Protein AF-A0A8W8NZV1-F1 (afdb_monomer_lite)

Secondary structure (DSSP, 8-state):
-HHHHHHHHHHHHHHHHHHTT-PPPHHHHHHHHHHHHHHHHHHHHHHSHHHHHHHHHHHHHHHHHHHHHHHHHGGGG-TTTT-S---------PPP-PPP-SSPPPEEEEEEES-SSTTPPEEEEEEEESS--

Radius of gyration: 25.17 Å; chains: 1; bounding box: 54×28×66 Å

Structure (mmCIF, N/CA/C/O backbone):
data_AF-A0A8W8NZV1-F1
#
_entry.id   AF-A0A8W8NZV1-F1
#
loop_
_atom_site.group_PDB
_atom_site.id
_atom_site.type_symbol
_atom_site.label_atom_id
_atom_site.label_alt_id
_atom_site.label_comp_id
_atom_site.label_asym_id
_atom_site.label_entity_id
_atom_site.label_seq_id
_atom_site.pdbx_PDB_ins_code
_atom_site.Cartn_x
_atom_site.Cartn_y
_atom_site.Cartn_z
_atom_site.occupancy
_atom_site.B_iso_or_equiv
_atom_site.auth_seq_id
_atom_site.auth_comp_id
_atom_site.auth_asym_id
_atom_site.auth_atom_id
_atom_site.pdbx_PDB_model_num
ATOM 1 N N . MET A 1 1 ? -7.588 -18.943 -3.252 1.00 44.91 1 MET A N 1
ATOM 2 C CA . MET A 1 1 ? -7.817 -18.100 -4.446 1.00 44.91 1 MET A CA 1
ATOM 3 C C . MET A 1 1 ? -6.875 -16.896 -4.551 1.00 44.91 1 MET A C 1
ATOM 5 O O . MET A 1 1 ? -6.106 -16.867 -5.500 1.00 44.91 1 MET A O 1
ATOM 9 N N . GLU A 1 2 ? -6.826 -15.945 -3.605 1.00 38.69 2 GLU A N 1
ATOM 10 C CA . GLU A 1 2 ? -5.915 -14.772 -3.718 1.00 38.69 2 GLU A CA 1
ATOM 11 C C . GLU A 1 2 ? -4.413 -15.120 -3.763 1.00 38.69 2 GLU A C 1
ATOM 13 O O . GLU A 1 2 ? -3.623 -14.449 -4.430 1.00 38.69 2 G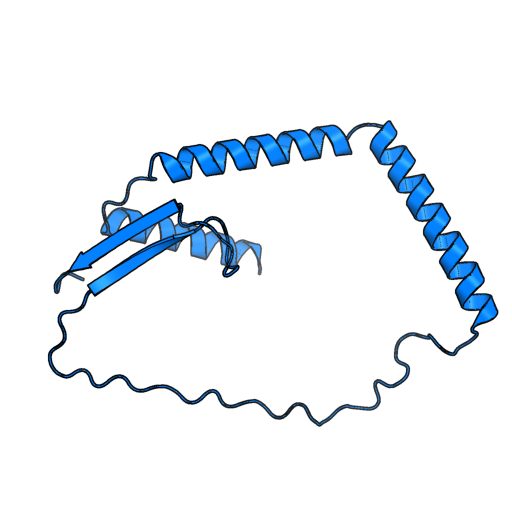LU A O 1
ATOM 18 N N . ILE A 1 3 ? -4.004 -16.171 -3.046 1.00 40.50 3 ILE A N 1
ATOM 19 C CA . ILE A 1 3 ? -2.599 -16.602 -2.985 1.00 40.50 3 ILE A CA 1
ATOM 20 C C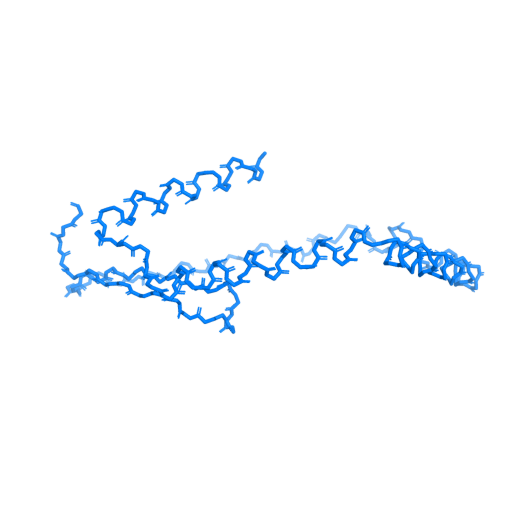 . ILE A 1 3 ? -2.140 -17.134 -4.351 1.00 40.50 3 ILE A C 1
ATOM 22 O O . ILE A 1 3 ? -1.050 -16.799 -4.808 1.00 40.50 3 ILE A O 1
ATOM 26 N N . GLU A 1 4 ? -2.988 -17.902 -5.034 1.00 34.25 4 GLU A N 1
ATOM 27 C CA . GLU A 1 4 ? -2.683 -18.466 -6.354 1.00 34.25 4 GLU A CA 1
ATOM 28 C C . GLU A 1 4 ? -2.634 -17.390 -7.437 1.00 34.25 4 GLU A C 1
ATOM 30 O O . GLU A 1 4 ? -1.725 -17.401 -8.271 1.00 34.25 4 GLU A O 1
ATOM 35 N N . GLN A 1 5 ? -3.532 -16.401 -7.369 1.00 41.03 5 GLN A N 1
ATOM 36 C CA . GLN A 1 5 ? -3.486 -15.249 -8.264 1.00 41.03 5 GLN A CA 1
ATOM 37 C C . GLN A 1 5 ? -2.160 -14.496 -8.117 1.00 41.03 5 GLN A C 1
ATOM 39 O O . GLN A 1 5 ? -1.471 -14.328 -9.122 1.00 41.03 5 GLN A O 1
ATOM 44 N N . LYS A 1 6 ? -1.725 -14.163 -6.891 1.00 45.19 6 LYS A N 1
ATOM 45 C CA . LYS A 1 6 ? -0.423 -13.507 -6.639 1.00 45.19 6 LYS A CA 1
ATOM 46 C C . LYS A 1 6 ? 0.773 -14.305 -7.159 1.00 45.19 6 LYS A C 1
ATOM 48 O O . LYS A 1 6 ? 1.687 -13.725 -7.746 1.00 45.19 6 LYS A O 1
ATOM 53 N N . VAL A 1 7 ? 0.773 -15.624 -6.962 1.00 46.78 7 VAL A N 1
ATOM 54 C CA . VAL A 1 7 ? 1.858 -16.504 -7.428 1.00 46.78 7 VAL A CA 1
ATOM 55 C C . VAL A 1 7 ? 1.913 -16.556 -8.959 1.00 46.78 7 VAL A C 1
ATOM 57 O O . VAL A 1 7 ? 3.008 -16.543 -9.528 1.00 46.78 7 VAL A O 1
ATOM 60 N N . SER A 1 8 ? 0.761 -16.552 -9.637 1.00 46.06 8 SER A N 1
ATOM 61 C CA . SER A 1 8 ? 0.699 -16.492 -11.104 1.00 46.06 8 SER A CA 1
ATOM 62 C C . SER A 1 8 ? 1.236 -15.160 -11.649 1.00 46.06 8 SER A C 1
ATOM 64 O O . SER A 1 8 ? 2.021 -15.152 -12.600 1.00 46.06 8 SER A O 1
ATOM 66 N N . THR A 1 9 ? 0.917 -14.037 -10.990 1.00 58.72 9 THR A N 1
ATOM 67 C CA . THR A 1 9 ? 1.348 -12.699 -11.425 1.00 58.72 9 THR A CA 1
ATOM 68 C C . THR A 1 9 ? 2.855 -12.508 -11.260 1.00 58.72 9 THR A C 1
ATOM 70 O O . THR A 1 9 ? 3.503 -11.894 -12.109 1.00 58.72 9 THR A O 1
ATOM 73 N N . GLU A 1 10 ? 3.447 -13.049 -10.190 1.00 60.97 10 GLU A N 1
ATOM 74 C CA . GLU A 1 10 ? 4.898 -12.984 -9.990 1.00 60.97 10 GLU A CA 1
ATOM 75 C C . GLU A 1 10 ? 5.681 -13.856 -10.977 1.00 60.97 10 GLU A C 1
ATOM 77 O O . GLU A 1 10 ? 6.750 -13.437 -11.434 1.00 60.97 10 GLU A O 1
ATOM 82 N N . ARG A 1 11 ? 5.164 -15.038 -11.350 1.00 60.34 11 ARG A N 1
ATOM 83 C CA . ARG A 1 11 ? 5.779 -15.866 -12.403 1.00 60.34 11 ARG A CA 1
ATOM 84 C C . ARG A 1 11 ? 5.741 -15.163 -13.757 1.00 60.34 11 ARG A C 1
ATOM 86 O O . ARG A 1 11 ? 6.783 -15.078 -14.403 1.00 60.34 11 ARG A O 1
ATOM 93 N N . GLY A 1 12 ? 4.593 -14.596 -14.133 1.00 63.38 12 GLY A N 1
ATOM 94 C CA . GLY A 1 12 ? 4.446 -13.835 -15.379 1.00 63.38 12 GLY A CA 1
ATOM 95 C C . GLY A 1 12 ? 5.411 -12.648 -15.461 1.00 63.38 12 GLY A C 1
ATOM 96 O O . GLY A 1 12 ? 6.076 -12.458 -16.475 1.00 63.38 12 GLY A O 1
ATOM 97 N N . LYS A 1 13 ? 5.589 -11.909 -14.356 1.00 64.94 13 LYS A N 1
ATOM 98 C CA . LYS A 1 13 ? 6.565 -10.808 -14.278 1.00 64.94 13 LYS A CA 1
ATOM 99 C C . LYS A 1 13 ? 8.013 -11.266 -14.439 1.00 64.94 13 LYS A C 1
ATOM 101 O O . LYS A 1 13 ? 8.792 -10.565 -15.076 1.00 64.94 13 LYS A O 1
ATOM 106 N N . LYS A 1 14 ? 8.411 -12.399 -13.850 1.00 67.38 14 LYS A N 1
ATOM 107 C CA . LYS A 1 14 ? 9.789 -12.913 -13.983 1.00 67.38 14 LYS A CA 1
ATOM 108 C C . LYS A 1 14 ? 10.099 -13.335 -15.416 1.00 67.38 14 LYS A C 1
ATOM 110 O O . LYS A 1 14 ? 11.170 -13.006 -15.915 1.00 67.38 14 LYS A O 1
ATOM 115 N N . GLU A 1 15 ? 9.158 -14.015 -16.062 1.00 66.94 15 GLU A N 1
ATOM 116 C CA . GLU A 1 15 ? 9.302 -14.474 -17.443 1.00 66.94 15 GLU A CA 1
ATOM 117 C C . GLU A 1 15 ? 9.342 -13.297 -18.428 1.00 66.94 15 GLU A C 1
ATOM 119 O O . GLU A 1 15 ? 10.243 -13.224 -19.260 1.00 66.94 15 GLU A O 1
ATOM 124 N N . LEU A 1 16 ? 8.448 -12.313 -18.270 1.00 64.00 16 LEU A N 1
ATOM 125 C CA . LEU A 1 16 ? 8.461 -11.086 -19.070 1.00 64.00 16 LEU A CA 1
ATOM 126 C C . LEU A 1 16 ? 9.764 -10.301 -18.874 1.00 64.00 16 LEU A C 1
ATOM 128 O O . LEU A 1 16 ? 10.397 -9.902 -19.845 1.00 64.00 16 LEU A O 1
ATOM 132 N N . ASN A 1 17 ? 10.214 -10.137 -17.626 1.00 68.56 17 ASN A N 1
ATOM 133 C CA . ASN A 1 17 ? 11.475 -9.454 -17.349 1.00 68.56 17 ASN A CA 1
ATOM 134 C C . ASN A 1 17 ? 12.659 -10.164 -18.013 1.00 68.56 17 ASN A C 1
ATOM 136 O O . ASN A 1 17 ? 13.546 -9.505 -18.541 1.00 68.56 17 ASN A O 1
ATOM 140 N N . LYS A 1 18 ? 12.666 -11.501 -18.037 1.00 69.44 18 LYS A N 1
ATOM 141 C CA . LYS A 1 18 ? 13.703 -12.275 -18.723 1.00 69.44 18 LYS A CA 1
ATOM 142 C C . LYS A 1 18 ? 13.666 -12.055 -20.239 1.00 69.44 18 LYS A C 1
ATOM 144 O O . LYS A 1 18 ? 14.715 -11.806 -20.826 1.00 69.44 18 LYS A O 1
ATOM 149 N N . ARG A 1 19 ? 12.478 -12.092 -20.854 1.00 65.75 19 ARG A N 1
ATOM 150 C CA . ARG A 1 19 ? 12.286 -11.841 -22.296 1.00 65.75 19 ARG A CA 1
ATOM 151 C C . ARG A 1 19 ? 12.695 -10.427 -22.698 1.00 65.75 19 ARG A C 1
ATOM 153 O O . ARG A 1 19 ? 13.378 -10.249 -23.697 1.00 65.75 19 ARG A O 1
ATOM 160 N N . CYS A 1 20 ? 12.363 -9.440 -21.874 1.00 62.91 20 CYS A N 1
ATOM 161 C CA . CYS A 1 20 ? 12.731 -8.044 -22.094 1.00 62.91 20 CYS A CA 1
ATOM 162 C C . CYS A 1 20 ? 14.169 -7.707 -21.646 1.00 62.91 20 CYS A C 1
ATOM 164 O O . CYS A 1 20 ? 14.539 -6.538 -21.678 1.00 62.91 20 CYS A O 1
ATOM 166 N N . GLN A 1 21 ? 14.969 -8.686 -21.189 1.00 65.12 21 GLN A N 1
ATOM 167 C CA . GLN A 1 21 ? 16.313 -8.480 -20.612 1.00 65.12 21 GLN A CA 1
ATOM 168 C C . GLN A 1 21 ? 16.342 -7.441 -19.472 1.00 65.12 21 GLN A C 1
ATOM 170 O O . GLN A 1 21 ? 17.325 -6.744 -19.219 1.00 65.12 21 GLN A O 1
ATOM 175 N N . MET A 1 22 ? 15.229 -7.348 -18.755 1.00 65.06 22 MET A N 1
ATOM 176 C CA . MET A 1 22 ? 14.987 -6.392 -17.693 1.00 65.06 22 MET A CA 1
ATOM 177 C C . MET A 1 22 ? 15.521 -6.933 -16.377 1.00 65.06 22 MET A C 1
ATOM 179 O O . MET A 1 22 ? 14.870 -7.705 -15.669 1.00 65.06 22 MET A O 1
ATOM 183 N N . PHE A 1 23 ? 16.714 -6.481 -16.008 1.00 65.38 23 PHE A N 1
ATOM 184 C CA . PHE A 1 23 ? 17.195 -6.623 -14.642 1.00 65.38 23 PHE A CA 1
ATOM 185 C C . PHE A 1 23 ? 16.423 -5.673 -13.716 1.00 65.38 23 PHE A C 1
ATOM 187 O O . PHE A 1 23 ? 16.016 -4.586 -14.147 1.00 65.38 23 PHE A O 1
ATOM 194 N N . PRO A 1 24 ? 16.207 -6.047 -12.439 1.00 67.69 24 PRO A N 1
ATOM 195 C CA . PRO A 1 24 ? 15.597 -5.139 -11.481 1.00 67.69 24 PRO A CA 1
ATOM 196 C C . PRO A 1 24 ? 16.431 -3.858 -11.402 1.00 67.69 24 PRO A C 1
ATOM 198 O O . PRO A 1 24 ? 17.598 -3.882 -11.008 1.00 67.69 24 PRO A O 1
ATOM 201 N N . GLY A 1 25 ? 15.829 -2.734 -11.794 1.00 72.25 25 GLY A N 1
ATOM 202 C CA . GLY A 1 25 ? 16.507 -1.448 -11.812 1.00 72.25 25 GLY A CA 1
ATOM 203 C C . GLY A 1 25 ? 17.005 -1.053 -10.422 1.00 72.25 25 GLY A C 1
ATOM 204 O O . GLY A 1 25 ? 16.394 -1.375 -9.398 1.00 72.25 25 GLY A O 1
ATOM 205 N N . ARG A 1 26 ? 18.107 -0.293 -10.367 1.00 78.56 26 ARG A N 1
ATOM 206 C CA . ARG A 1 26 ? 18.701 0.191 -9.102 1.00 78.56 26 ARG A CA 1
ATOM 207 C C . ARG A 1 26 ? 17.667 0.888 -8.204 1.00 78.56 26 ARG A C 1
ATOM 209 O O . ARG A 1 26 ? 17.708 0.741 -6.983 1.00 78.56 26 ARG A O 1
ATOM 216 N N . PHE A 1 27 ? 16.730 1.625 -8.801 1.00 82.38 27 PHE A N 1
ATOM 217 C CA . PHE A 1 27 ? 15.663 2.332 -8.089 1.00 82.38 27 PHE A CA 1
ATOM 218 C C . PHE A 1 27 ? 14.614 1.391 -7.499 1.00 82.38 27 PHE A C 1
ATOM 220 O O . PHE A 1 27 ? 14.249 1.556 -6.335 1.00 82.38 27 PHE A O 1
ATOM 227 N N . LYS A 1 28 ? 14.214 0.351 -8.238 1.00 83.81 28 LYS A N 1
ATOM 228 C CA . LYS A 1 28 ? 13.323 -0.703 -7.743 1.00 83.81 28 LYS A CA 1
ATOM 229 C C . LYS A 1 28 ? 13.911 -1.394 -6.518 1.00 83.81 28 LYS A C 1
ATOM 231 O O . LYS A 1 28 ? 13.242 -1.483 -5.495 1.00 83.81 28 LYS A O 1
ATOM 236 N N . VAL A 1 29 ? 15.177 -1.813 -6.583 1.00 85.56 29 VAL A N 1
ATOM 237 C CA . VAL A 1 29 ? 15.854 -2.480 -5.454 1.00 85.56 29 VAL A CA 1
ATOM 238 C C . VAL A 1 29 ? 15.910 -1.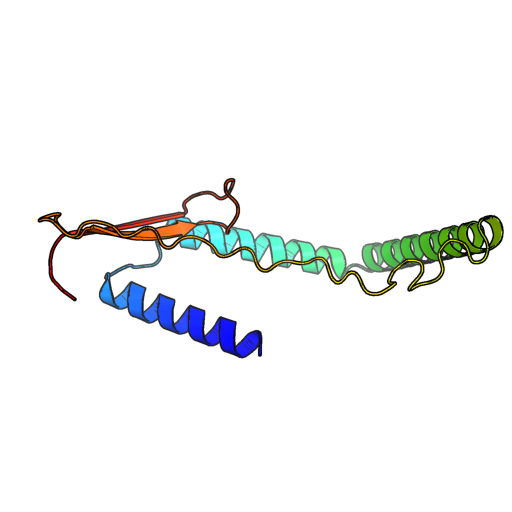572 -4.223 1.00 85.56 29 VAL A C 1
ATOM 240 O O . VAL A 1 29 ? 15.607 -2.000 -3.106 1.00 85.56 29 VAL A O 1
ATOM 243 N N . LYS A 1 30 ? 16.249 -0.290 -4.409 1.00 88.19 30 LYS A N 1
ATOM 244 C CA . LYS A 1 30 ? 16.244 0.692 -3.315 1.00 88.19 30 LYS A CA 1
ATOM 245 C C . LYS A 1 30 ? 14.845 0.865 -2.719 1.00 88.19 30 LYS A C 1
ATOM 247 O O . LYS A 1 30 ? 14.713 0.896 -1.495 1.00 88.19 30 LYS A O 1
ATOM 252 N N . TYR A 1 31 ? 13.817 0.971 -3.558 1.00 88.88 31 TYR A N 1
ATOM 253 C CA . TYR A 1 31 ? 12.435 1.141 -3.121 1.00 88.88 31 TYR A CA 1
ATOM 254 C C . TYR A 1 31 ? 11.934 -0.069 -2.324 1.00 88.88 31 TYR A C 1
ATOM 256 O O . TYR A 1 31 ? 11.475 0.097 -1.193 1.00 88.88 31 TYR A O 1
ATOM 264 N N . THR A 1 32 ? 12.091 -1.289 -2.849 1.00 88.62 32 THR A N 1
ATOM 265 C CA . THR A 1 32 ? 11.634 -2.512 -2.169 1.00 88.62 32 THR A CA 1
ATOM 266 C C . THR A 1 32 ? 12.336 -2.707 -0.828 1.00 88.62 32 THR A C 1
ATOM 268 O O . THR A 1 32 ? 11.688 -3.044 0.162 1.00 88.62 32 THR A O 1
ATOM 271 N N . THR A 1 33 ? 13.635 -2.403 -0.754 1.00 92.44 33 THR A N 1
ATOM 272 C CA . THR A 1 33 ? 14.407 -2.462 0.497 1.00 92.44 33 THR A CA 1
ATOM 273 C C . THR A 1 33 ? 13.891 -1.452 1.526 1.00 92.44 33 THR A C 1
ATOM 275 O O . THR A 1 33 ? 13.674 -1.798 2.690 1.00 92.44 33 THR A O 1
ATOM 278 N N . LYS A 1 34 ? 13.639 -0.200 1.113 1.00 93.06 34 LYS A N 1
ATOM 279 C CA . LYS A 1 34 ? 13.049 0.828 1.988 1.00 93.06 34 LYS A CA 1
ATOM 280 C C . LYS A 1 34 ? 11.668 0.410 2.491 1.00 93.06 34 LYS A C 1
ATOM 282 O O . LYS A 1 34 ? 11.391 0.547 3.684 1.00 93.06 34 LYS A O 1
ATOM 287 N N . LEU A 1 35 ? 10.828 -0.131 1.610 1.00 92.44 35 LEU A N 1
ATOM 288 C CA . LEU A 1 35 ? 9.490 -0.599 1.958 1.00 92.44 35 LEU A CA 1
ATOM 289 C C . LEU A 1 35 ? 9.547 -1.756 2.962 1.00 92.44 35 LEU A C 1
ATOM 291 O O . LEU A 1 35 ? 8.882 -1.697 3.996 1.00 92.44 35 LEU A O 1
ATOM 295 N N . ALA A 1 36 ? 10.395 -2.758 2.719 1.00 93.75 36 ALA A N 1
ATOM 296 C CA . ALA A 1 36 ? 10.596 -3.885 3.628 1.00 93.75 36 ALA A CA 1
ATOM 297 C C . ALA A 1 36 ? 11.048 -3.419 5.022 1.00 93.75 36 ALA A C 1
ATOM 299 O O . ALA A 1 36 ? 10.488 -3.843 6.035 1.00 93.75 36 ALA A O 1
ATOM 300 N N . ASN A 1 37 ? 11.999 -2.483 5.082 1.00 96.25 37 ASN A N 1
ATOM 301 C CA . ASN A 1 37 ? 12.471 -1.901 6.339 1.00 96.25 37 ASN A CA 1
ATOM 302 C C . ASN A 1 37 ? 11.377 -1.108 7.066 1.00 96.25 37 ASN A C 1
ATOM 304 O O . ASN A 1 37 ? 11.230 -1.239 8.282 1.00 96.25 37 ASN A O 1
ATOM 308 N N . SER A 1 38 ? 10.584 -0.317 6.340 1.00 95.00 38 SER A N 1
ATOM 309 C CA . SER A 1 38 ? 9.444 0.421 6.899 1.00 95.00 38 SER A CA 1
ATOM 310 C C . SER A 1 38 ? 8.399 -0.526 7.493 1.00 95.00 38 SER A C 1
ATOM 312 O O . SER A 1 38 ? 7.988 -0.362 8.643 1.00 95.00 38 SER A O 1
ATOM 314 N N . LEU A 1 39 ? 8.030 -1.582 6.762 1.00 94.38 39 LEU A N 1
ATOM 315 C CA . LEU A 1 39 ? 7.092 -2.601 7.235 1.00 94.38 39 LEU A CA 1
ATOM 316 C C . LEU A 1 39 ? 7.635 -3.354 8.453 1.00 94.38 39 LEU A C 1
ATOM 318 O O . LEU A 1 39 ? 6.895 -3.568 9.413 1.00 94.38 39 LEU A O 1
ATOM 322 N N . LYS A 1 40 ? 8.927 -3.703 8.461 1.00 96.06 40 LYS A N 1
ATOM 323 C CA . LYS A 1 40 ? 9.586 -4.319 9.621 1.00 96.06 40 LYS A CA 1
ATOM 324 C C . LYS A 1 40 ? 9.502 -3.413 10.850 1.00 96.06 40 LYS A C 1
ATOM 326 O O . LYS A 1 40 ? 9.091 -3.877 11.909 1.00 96.06 40 LYS A O 1
ATOM 331 N N . ARG A 1 41 ? 9.824 -2.122 10.711 1.00 94.75 41 ARG A N 1
ATOM 332 C CA . ARG A 1 41 ? 9.713 -1.138 11.804 1.00 94.75 41 ARG A CA 1
ATOM 333 C C . ARG A 1 41 ? 8.280 -1.031 12.324 1.00 94.75 41 ARG A C 1
ATOM 335 O O . ARG A 1 41 ? 8.076 -1.114 13.530 1.00 94.75 41 ARG A O 1
ATOM 342 N N . LYS A 1 42 ? 7.287 -0.927 11.434 1.00 93.88 42 LYS A N 1
ATOM 343 C CA . LYS A 1 42 ? 5.864 -0.894 11.817 1.00 93.88 42 LYS A CA 1
ATOM 344 C C . LYS A 1 42 ? 5.451 -2.140 12.602 1.00 93.88 42 LYS A C 1
ATOM 346 O O . LYS A 1 42 ? 4.814 -2.007 13.641 1.00 93.88 42 LYS A O 1
ATOM 351 N N . ARG A 1 43 ? 5.851 -3.334 12.151 1.00 94.38 43 ARG A N 1
ATOM 352 C CA . ARG A 1 43 ? 5.573 -4.599 12.856 1.00 94.38 43 ARG A CA 1
ATOM 353 C C . ARG A 1 43 ? 6.185 -4.621 14.254 1.00 94.38 43 ARG A C 1
ATOM 355 O O . ARG A 1 43 ? 5.501 -4.995 15.199 1.00 94.38 43 ARG A O 1
ATOM 362 N N . LEU A 1 44 ? 7.439 -4.188 14.394 1.00 94.81 44 LEU A N 1
ATOM 363 C CA . LEU A 1 44 ? 8.109 -4.122 15.696 1.00 94.81 44 LEU A CA 1
ATOM 364 C C . LEU A 1 44 ? 7.400 -3.160 16.653 1.00 94.81 44 LEU A C 1
ATOM 366 O O . LEU A 1 44 ? 7.166 -3.522 17.801 1.00 94.81 44 LEU A O 1
ATOM 370 N N . LEU A 1 45 ? 7.001 -1.977 16.177 1.00 92.12 45 LEU A N 1
ATOM 371 C CA . LEU A 1 45 ? 6.233 -1.017 16.976 1.00 92.12 45 LEU A CA 1
ATOM 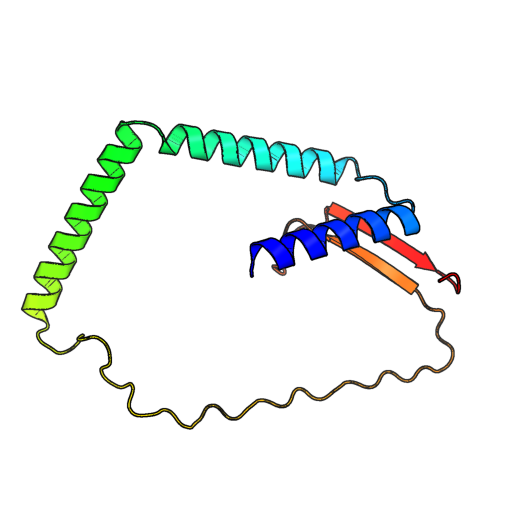372 C C . LEU A 1 45 ? 4.881 -1.595 17.414 1.00 92.12 45 LEU A C 1
ATOM 374 O O . LEU A 1 45 ? 4.504 -1.477 18.574 1.00 92.12 45 LEU A O 1
ATOM 378 N N . GLN A 1 46 ? 4.169 -2.271 16.513 1.00 90.88 46 GLN A N 1
ATOM 379 C CA . GLN A 1 46 ? 2.879 -2.896 16.823 1.00 90.88 46 GLN A CA 1
ATOM 380 C C . GLN A 1 46 ? 2.996 -4.091 17.779 1.00 90.88 46 GLN A C 1
ATOM 382 O O . GLN A 1 46 ? 2.049 -4.376 18.511 1.00 90.88 46 GLN A O 1
ATOM 387 N N . ALA A 1 47 ? 4.139 -4.779 17.790 1.00 92.00 47 ALA A N 1
ATOM 388 C CA . ALA A 1 47 ? 4.412 -5.876 18.713 1.00 92.00 47 ALA A CA 1
ATOM 389 C C . ALA A 1 47 ? 4.689 -5.400 20.152 1.00 92.00 47 ALA A C 1
ATOM 391 O O . ALA A 1 47 ? 4.659 -6.211 21.078 1.00 92.00 47 ALA A O 1
ATOM 392 N N . GLN A 1 48 ? 4.939 -4.103 20.371 1.00 94.88 48 GLN A N 1
ATOM 393 C CA . GLN A 1 48 ? 5.185 -3.568 21.709 1.00 94.88 48 GLN A CA 1
ATOM 394 C C . GLN A 1 48 ? 3.943 -3.674 22.605 1.00 94.88 48 GLN A C 1
ATOM 396 O O . GLN A 1 48 ? 2.803 -3.451 22.185 1.00 94.88 48 GLN A O 1
ATOM 401 N N . ARG A 1 49 ? 4.169 -3.954 23.895 1.00 95.00 49 ARG A N 1
ATOM 402 C CA . ARG A 1 49 ? 3.095 -4.068 24.897 1.00 95.00 49 ARG A CA 1
ATOM 403 C C . ARG A 1 49 ? 2.286 -2.775 25.032 1.00 95.00 49 ARG A C 1
ATOM 405 O O . ARG A 1 49 ? 1.070 -2.848 25.183 1.00 95.00 49 ARG A O 1
ATOM 412 N N . SER A 1 50 ? 2.938 -1.616 24.940 1.00 95.12 50 SER A N 1
ATOM 413 C CA . SER A 1 50 ? 2.295 -0.294 24.954 1.00 95.12 50 SER A CA 1
ATOM 414 C C . SER A 1 50 ? 1.315 -0.122 23.790 1.00 95.12 50 SER A C 1
ATOM 416 O O . SER A 1 50 ? 0.169 0.264 24.010 1.00 95.12 50 SER A O 1
ATOM 418 N N . ALA A 1 51 ? 1.716 -0.499 22.572 1.00 93.75 51 ALA A N 1
ATOM 419 C CA . ALA A 1 51 ? 0.855 -0.468 21.392 1.00 93.75 51 ALA A CA 1
ATOM 420 C C . ALA A 1 51 ? -0.344 -1.419 21.537 1.00 93.75 51 ALA A C 1
ATOM 422 O O . ALA A 1 51 ? -1.480 -1.037 21.247 1.00 93.75 51 ALA A O 1
ATOM 423 N N . LYS A 1 52 ? -0.125 -2.637 22.056 1.00 94.44 52 LYS A N 1
ATOM 424 C CA . LYS A 1 52 ? -1.212 -3.589 22.338 1.00 94.44 52 LYS A CA 1
ATOM 425 C C . LYS A 1 52 ? -2.180 -3.054 23.395 1.00 94.44 52 LYS A C 1
ATOM 427 O O . LYS A 1 52 ? -3.388 -3.174 23.206 1.00 94.44 52 LYS A O 1
ATOM 432 N N . ARG A 1 53 ? -1.669 -2.450 24.472 1.00 95.50 53 ARG A N 1
ATOM 433 C CA . ARG A 1 53 ? -2.478 -1.829 25.530 1.00 95.50 53 ARG A CA 1
ATOM 434 C C . ARG A 1 53 ? -3.331 -0.692 24.971 1.00 95.50 53 ARG A C 1
ATOM 436 O O . ARG A 1 53 ? -4.548 -0.747 25.103 1.00 95.50 53 ARG A O 1
ATOM 443 N N . ARG A 1 54 ? -2.723 0.252 24.248 1.00 95.75 54 ARG A N 1
ATOM 444 C CA . ARG A 1 54 ? -3.446 1.362 23.611 1.00 95.75 54 ARG A CA 1
ATOM 445 C C . ARG A 1 54 ? -4.528 0.869 22.651 1.00 95.75 54 ARG A C 1
ATOM 447 O O . ARG A 1 54 ? -5.618 1.426 22.613 1.00 95.75 54 ARG A O 1
ATOM 454 N N . ARG A 1 55 ? -4.256 -0.201 21.893 1.00 94.62 55 ARG A N 1
ATOM 455 C CA . ARG A 1 55 ? -5.252 -0.827 21.009 1.00 94.62 55 ARG A CA 1
ATOM 456 C C . ARG A 1 55 ? -6.458 -1.364 21.783 1.00 94.62 55 ARG A C 1
ATOM 458 O O . ARG A 1 55 ? -7.576 -1.227 21.300 1.00 94.62 55 ARG A O 1
ATOM 465 N N . LEU A 1 56 ? -6.240 -1.996 22.937 1.00 96.25 56 LEU A N 1
ATOM 466 C CA . LEU A 1 56 ? -7.327 -2.509 23.777 1.00 96.25 56 LEU A CA 1
ATOM 467 C C . LEU A 1 56 ? -8.144 -1.373 24.398 1.00 96.25 56 LEU A C 1
ATOM 469 O O . LEU A 1 56 ? -9.365 -1.439 24.341 1.00 96.25 56 LEU A O 1
ATOM 473 N N . GLU A 1 57 ? -7.487 -0.322 24.892 1.00 96.88 57 GLU A N 1
ATOM 474 C CA . GLU A 1 57 ? -8.150 0.880 25.425 1.00 96.88 57 GLU A CA 1
ATOM 475 C C . GLU A 1 57 ? -9.033 1.557 24.364 1.00 96.88 57 GLU A C 1
ATOM 477 O O . GLU A 1 57 ? -10.206 1.829 24.599 1.00 96.88 57 GLU A O 1
ATOM 482 N N . LEU A 1 58 ? -8.509 1.758 23.150 1.00 96.44 58 LEU A N 1
ATOM 483 C CA . LEU A 1 58 ? -9.292 2.321 22.045 1.00 96.44 58 LEU A CA 1
ATOM 484 C C . LEU A 1 58 ? -10.454 1.409 21.635 1.00 96.44 58 LEU A C 1
ATOM 486 O O . LEU A 1 58 ? -11.505 1.896 21.228 1.00 96.44 58 LEU A O 1
ATOM 490 N N . LYS A 1 59 ? -10.278 0.085 21.725 1.00 96.50 59 LYS A N 1
ATOM 491 C CA . LYS A 1 59 ? -11.361 -0.865 21.454 1.00 96.50 59 LYS A CA 1
ATOM 492 C C . LYS A 1 59 ? -12.455 -0.763 22.516 1.00 96.50 59 LYS A C 1
ATOM 494 O O . LYS A 1 59 ? -13.621 -0.735 22.142 1.00 96.50 59 LYS A O 1
ATOM 499 N N . SER A 1 60 ? -12.105 -0.694 23.802 1.00 95.81 60 SER A N 1
ATOM 500 C CA . SER A 1 60 ? -13.103 -0.529 24.865 1.00 95.81 60 SER A CA 1
ATOM 501 C C . SER A 1 60 ? -13.828 0.808 24.759 1.00 95.81 60 SER A C 1
ATOM 503 O O . SER A 1 60 ? -15.037 0.847 24.940 1.00 95.81 60 SER A O 1
ATOM 505 N N . GLU A 1 61 ? -13.119 1.884 24.408 1.00 95.94 61 GLU A N 1
ATOM 506 C CA . GLU A 1 61 ? -13.726 3.203 24.212 1.00 95.94 61 GLU A CA 1
ATOM 507 C C . GLU A 1 61 ? -14.740 3.197 23.061 1.00 95.94 61 GLU A C 1
ATOM 509 O O . GLU A 1 61 ? -15.844 3.710 23.222 1.00 95.94 61 GLU A O 1
ATOM 514 N N . ARG A 1 62 ? -14.400 2.575 21.922 1.00 94.00 62 ARG A N 1
ATOM 515 C CA . ARG A 1 62 ? -15.335 2.412 20.797 1.00 94.00 62 ARG A CA 1
ATOM 516 C C . ARG A 1 62 ? -16.562 1.611 21.200 1.00 94.00 62 ARG A C 1
ATOM 518 O O . ARG A 1 62 ? -17.663 2.102 21.035 1.00 94.00 62 ARG A O 1
ATOM 525 N N . LEU A 1 63 ? -16.371 0.444 21.815 1.00 91.50 63 LEU A N 1
ATOM 526 C CA . LEU A 1 63 ? -17.490 -0.391 22.258 1.00 91.50 63 LEU A CA 1
ATOM 527 C C . LEU A 1 63 ? -18.396 0.330 23.263 1.00 91.50 63 LEU A C 1
ATOM 529 O O . LEU A 1 63 ? -19.610 0.184 23.201 1.00 91.50 63 LEU A O 1
ATOM 533 N N . SER A 1 64 ? -17.820 1.125 24.169 1.00 90.50 64 SER A N 1
ATOM 534 C CA . SER A 1 64 ? -18.603 1.943 25.096 1.00 90.50 64 SER A CA 1
ATOM 535 C C . SER A 1 64 ? -19.425 2.999 24.362 1.00 90.50 64 SER A C 1
ATOM 537 O O . SER A 1 64 ? -20.594 3.177 24.688 1.00 90.50 64 SER A O 1
ATOM 539 N N . LYS A 1 65 ? -18.824 3.697 23.390 1.00 88.25 65 LYS A N 1
ATOM 540 C CA . LYS A 1 65 ? -19.514 4.712 22.584 1.00 88.25 65 LYS A CA 1
ATOM 541 C C . LYS A 1 65 ? -20.631 4.086 21.757 1.00 88.25 65 LYS A C 1
ATOM 543 O O . LYS A 1 65 ? -21.754 4.576 21.816 1.00 88.25 65 LYS A O 1
ATOM 548 N N . ASP A 1 66 ? -20.346 2.980 21.079 1.00 84.56 66 ASP A N 1
ATOM 549 C CA . ASP A 1 66 ? -21.310 2.250 20.256 1.00 84.56 66 ASP A CA 1
ATOM 550 C C . ASP A 1 66 ? -22.496 1.760 21.103 1.00 84.56 66 ASP A C 1
ATOM 552 O O . ASP A 1 66 ? -23.644 1.919 20.700 1.00 84.56 66 ASP A O 1
ATOM 556 N N . ALA A 1 67 ? -22.246 1.248 22.316 1.00 82.50 67 ALA A N 1
ATOM 557 C CA . ALA A 1 67 ? -23.309 0.848 23.238 1.00 82.50 67 ALA A CA 1
ATOM 558 C C . ALA A 1 67 ? -24.195 2.035 23.648 1.00 82.50 67 ALA A C 1
ATOM 560 O O . ALA A 1 67 ? -25.418 1.924 23.631 1.00 82.50 67 ALA A O 1
ATOM 561 N N . THR A 1 68 ? -23.600 3.187 23.978 1.00 79.12 68 THR A N 1
ATOM 562 C CA . THR A 1 68 ? -24.379 4.388 24.322 1.00 79.12 68 THR A CA 1
ATOM 563 C C . THR A 1 68 ? -25.175 4.933 23.138 1.00 79.12 68 THR A C 1
ATOM 565 O O . THR A 1 68 ? -26.327 5.317 23.314 1.00 79.12 68 THR A O 1
ATOM 568 N N . HIS A 1 69 ? -24.593 4.928 21.935 1.00 76.12 69 HIS A N 1
ATOM 569 C CA . HIS A 1 69 ? -25.260 5.390 20.717 1.00 76.12 69 HIS A CA 1
ATOM 570 C C . HIS A 1 69 ? -26.428 4.475 20.343 1.00 76.12 69 HIS A C 1
ATOM 572 O O . HIS A 1 69 ? -27.528 4.953 20.091 1.00 76.12 69 HIS A O 1
ATOM 578 N N . SER A 1 70 ? -26.227 3.156 20.417 1.00 69.94 70 SER A N 1
ATOM 579 C CA . SER A 1 70 ? -27.274 2.172 20.138 1.00 69.94 70 SER A CA 1
ATOM 580 C C . SER A 1 70 ? -28.471 2.298 21.086 1.00 69.94 70 SER A C 1
ATOM 582 O O . SER A 1 70 ? -29.606 2.140 20.645 1.00 69.94 70 SER A O 1
ATOM 584 N N . VAL A 1 71 ? -28.246 2.610 22.367 1.00 70.88 71 VAL A N 1
ATOM 585 C CA . VAL A 1 71 ? -29.338 2.847 23.329 1.00 70.88 71 VAL A CA 1
ATOM 586 C C . VAL A 1 71 ? -30.079 4.156 23.034 1.00 70.88 71 VAL A C 1
ATOM 588 O O . VAL A 1 71 ? -31.295 4.205 23.191 1.00 70.88 71 VAL A O 1
ATOM 591 N N . LEU A 1 72 ? -29.369 5.207 22.608 1.00 72.06 72 LEU A N 1
ATOM 592 C CA . LEU A 1 72 ? -29.966 6.507 22.277 1.00 72.06 72 LEU A CA 1
ATOM 593 C C . LEU A 1 72 ? -30.794 6.476 20.987 1.00 72.06 72 LEU A C 1
ATOM 595 O O . LEU A 1 72 ? -31.817 7.149 20.907 1.00 72.06 72 LEU A O 1
ATOM 599 N N . GLU A 1 73 ? -30.351 5.726 19.981 1.00 67.69 73 GLU A N 1
ATOM 600 C CA . GLU A 1 73 ? -30.935 5.755 18.634 1.00 67.69 73 GLU A CA 1
ATOM 601 C C . GLU A 1 73 ? -31.954 4.629 18.377 1.00 67.69 73 GLU A C 1
ATOM 603 O O . GLU A 1 73 ? -32.717 4.708 17.412 1.00 67.69 73 GLU A O 1
ATOM 608 N N . GLY A 1 74 ? -32.020 3.604 19.236 1.00 66.56 74 GLY A N 1
ATOM 609 C CA . GLY A 1 74 ? -32.959 2.484 19.092 1.00 66.56 74 GLY A CA 1
ATOM 610 C C . GLY A 1 74 ? -32.717 1.641 17.828 1.00 66.56 74 GLY A C 1
ATOM 611 O O . GLY A 1 74 ? -31.606 1.587 17.304 1.00 66.56 74 GLY A O 1
ATOM 612 N N . GLU A 1 75 ? -33.757 0.971 17.314 1.00 60.97 75 GLU A N 1
ATOM 613 C CA . GLU A 1 75 ? -33.676 0.079 16.136 1.00 60.97 75 GLU A CA 1
ATOM 614 C C . GLU A 1 75 ? -33.270 0.780 14.827 1.00 60.97 75 GLU A C 1
ATOM 616 O O . GLU A 1 75 ? -32.991 0.095 13.850 1.00 60.97 75 GLU A O 1
ATOM 621 N N . THR A 1 76 ? -33.171 2.113 14.805 1.00 59.94 76 THR A N 1
ATOM 622 C CA . THR A 1 76 ? -32.920 2.969 13.628 1.00 59.94 76 THR A CA 1
ATOM 623 C C . THR A 1 76 ? -31.667 2.604 12.815 1.00 59.94 76 THR A C 1
ATOM 625 O O . THR A 1 76 ? -31.608 2.906 11.627 1.00 59.94 76 THR A O 1
ATOM 628 N N . TYR A 1 77 ? -30.682 1.920 13.413 1.00 58.44 77 TYR A N 1
ATOM 629 C CA . TYR A 1 77 ? -29.439 1.493 12.746 1.00 58.44 77 TYR A CA 1
ATOM 630 C C . TYR A 1 77 ? -29.185 -0.018 12.812 1.00 58.44 77 TYR A C 1
ATOM 632 O O . TYR A 1 77 ? -28.034 -0.465 12.760 1.00 58.44 77 TYR A O 1
ATOM 640 N N . SER A 1 78 ? -30.234 -0.834 12.941 1.00 63.59 78 SER A N 1
ATOM 641 C CA . SER A 1 78 ? -30.064 -2.278 12.778 1.00 63.59 78 SER A CA 1
ATOM 642 C C . SER A 1 78 ? -29.506 -2.617 11.382 1.00 63.59 78 SER A C 1
ATOM 644 O O . SER A 1 78 ? -29.684 -1.893 10.399 1.00 63.59 78 SER A O 1
ATOM 646 N N . THR A 1 79 ? -28.733 -3.702 11.304 1.00 64.31 79 THR A N 1
ATOM 647 C CA . THR A 1 79 ? -28.179 -4.166 10.024 1.00 64.31 79 THR A CA 1
ATOM 648 C C . THR A 1 79 ? -29.325 -4.631 9.120 1.00 64.31 79 THR A C 1
ATOM 650 O O . THR A 1 79 ? -30.243 -5.289 9.595 1.00 64.31 79 THR A O 1
ATOM 653 N N . ASN A 1 80 ? -29.257 -4.298 7.825 1.00 60.47 80 ASN A N 1
ATOM 654 C CA . ASN A 1 80 ? -30.278 -4.561 6.791 1.00 60.47 80 ASN A CA 1
ATOM 655 C C . ASN A 1 80 ? -31.499 -3.618 6.741 1.00 60.47 80 ASN A C 1
ATOM 657 O O . ASN A 1 80 ? -32.462 -3.925 6.042 1.00 60.47 80 ASN A O 1
ATOM 661 N N . ILE A 1 81 ? -31.472 -2.444 7.381 1.00 57.31 81 ILE A N 1
ATOM 662 C CA . ILE A 1 81 ? -32.493 -1.412 7.121 1.00 57.31 81 ILE A CA 1
ATOM 663 C C . ILE A 1 81 ? -32.265 -0.806 5.732 1.00 57.31 81 ILE A C 1
ATOM 665 O O . ILE A 1 81 ? -31.189 -0.281 5.451 1.00 57.31 81 ILE A O 1
ATOM 669 N N . GLY A 1 82 ? -33.278 -0.869 4.865 1.00 60.34 82 GLY A N 1
ATOM 670 C CA . GLY A 1 82 ? -33.254 -0.243 3.538 1.00 60.34 82 GLY A CA 1
ATOM 671 C C . GLY A 1 82 ? -32.568 -1.056 2.436 1.00 60.34 82 GLY A C 1
ATOM 672 O O . GLY A 1 82 ? -32.428 -0.550 1.328 1.00 60.34 82 GLY A O 1
ATOM 673 N N . PHE A 1 83 ? -32.182 -2.309 2.705 1.00 59.41 83 PHE A N 1
ATOM 674 C CA . PHE A 1 83 ? -31.819 -3.288 1.669 1.00 59.41 83 PHE A CA 1
ATOM 675 C C . PHE A 1 83 ? -33.065 -4.012 1.133 1.00 59.41 83 PHE A C 1
ATOM 677 O O . PHE A 1 83 ? -33.044 -5.225 0.936 1.00 59.41 83 PHE A O 1
ATOM 684 N N . ASP A 1 84 ? -34.152 -3.269 0.916 1.00 59.97 84 ASP A N 1
ATOM 685 C CA . ASP A 1 84 ? -35.181 -3.739 -0.008 1.00 59.97 84 ASP A CA 1
ATOM 686 C C . ASP A 1 84 ? -34.527 -3.772 -1.392 1.00 59.97 84 ASP A C 1
ATOM 688 O O . ASP A 1 84 ? -33.800 -2.847 -1.762 1.00 59.97 84 ASP A O 1
ATOM 692 N N . GLU A 1 85 ? -34.681 -4.899 -2.075 1.00 61.53 85 GLU A N 1
ATOM 693 C CA . GLU A 1 85 ? -33.970 -5.309 -3.284 1.00 61.53 85 GLU A CA 1
ATOM 694 C C . GLU A 1 85 ? -33.756 -4.145 -4.266 1.00 61.53 85 GLU A C 1
ATOM 696 O O . GLU A 1 85 ? -34.630 -3.787 -5.050 1.00 61.53 85 GLU A O 1
ATOM 701 N N . CYS A 1 86 ? -32.567 -3.536 -4.232 1.00 53.56 86 CYS A N 1
ATOM 702 C CA . CYS A 1 86 ? -32.190 -2.518 -5.202 1.00 53.56 86 CYS A CA 1
ATOM 703 C C . CYS A 1 86 ? -31.882 -3.225 -6.527 1.00 53.56 86 CYS A C 1
ATOM 705 O O . CYS A 1 86 ? -30.747 -3.622 -6.797 1.00 53.56 86 CYS A O 1
ATOM 707 N N . THR A 1 87 ? -32.922 -3.418 -7.334 1.00 57.72 87 THR A N 1
ATOM 708 C CA . THR A 1 87 ? -32.886 -3.994 -8.686 1.00 57.72 87 THR A CA 1
ATOM 709 C C . THR A 1 87 ? -32.278 -3.061 -9.743 1.00 57.72 87 THR A C 1
ATOM 711 O O . THR A 1 87 ? -32.216 -3.432 -10.910 1.00 57.72 87 THR A O 1
ATOM 714 N N . ASP A 1 88 ? -31.769 -1.887 -9.359 1.00 55.91 88 ASP A N 1
ATOM 715 C CA . ASP A 1 88 ? -31.370 -0.822 -10.292 1.00 55.91 88 ASP A CA 1
ATOM 716 C C . ASP A 1 88 ? -29.848 -0.695 -10.493 1.00 55.91 88 ASP A C 1
ATOM 718 O O . ASP A 1 88 ? -29.315 0.397 -10.698 1.00 55.91 88 ASP A O 1
ATOM 722 N N . ILE A 1 89 ? -29.110 -1.807 -10.476 1.00 60.44 89 ILE A N 1
ATOM 723 C CA . ILE A 1 89 ? -27.733 -1.828 -10.994 1.00 60.44 89 ILE A CA 1
ATOM 724 C C . ILE A 1 89 ? -27.792 -2.353 -12.426 1.00 60.44 89 ILE A C 1
ATOM 726 O O . ILE A 1 89 ? -27.581 -3.533 -12.689 1.00 60.44 89 ILE A O 1
ATOM 730 N N . GLY A 1 90 ? -28.121 -1.466 -13.364 1.00 63.88 90 GLY A N 1
ATOM 731 C CA . GLY A 1 90 ? -27.944 -1.751 -14.783 1.00 63.88 90 GLY A CA 1
ATOM 732 C C . GLY A 1 90 ? -26.457 -1.928 -15.091 1.00 63.88 90 GLY A C 1
ATOM 733 O O . GLY A 1 90 ? -25.653 -1.039 -14.797 1.00 63.88 90 GLY A O 1
ATOM 734 N N . ASP A 1 91 ? -26.091 -3.067 -15.675 1.00 61.78 91 ASP A N 1
ATOM 735 C CA . ASP A 1 91 ? -24.730 -3.330 -16.137 1.00 61.78 91 ASP A CA 1
ATOM 736 C C . ASP A 1 91 ? -24.306 -2.252 -17.144 1.00 61.78 91 ASP A C 1
ATOM 738 O O . ASP A 1 91 ? -24.855 -2.131 -18.241 1.00 61.78 91 ASP A O 1
ATOM 742 N N . ILE A 1 92 ? -23.315 -1.441 -16.771 1.00 62.06 92 ILE A N 1
ATOM 743 C CA . ILE A 1 92 ? -22.743 -0.436 -17.665 1.00 62.06 92 ILE A CA 1
ATOM 744 C C . ILE A 1 92 ? -21.892 -1.170 -18.702 1.00 62.06 92 ILE A C 1
ATOM 746 O O . ILE A 1 92 ? -20.772 -1.602 -18.420 1.00 62.06 92 ILE A O 1
ATOM 750 N N . THR A 1 93 ? -22.401 -1.290 -19.925 1.00 62.94 93 THR A N 1
ATOM 751 C CA . THR A 1 93 ? -21.643 -1.815 -21.062 1.00 62.94 93 THR A CA 1
ATOM 752 C C . THR A 1 93 ? -20.569 -0.803 -21.454 1.00 62.94 93 THR A C 1
ATOM 754 O O . THR A 1 93 ? -20.856 0.254 -22.015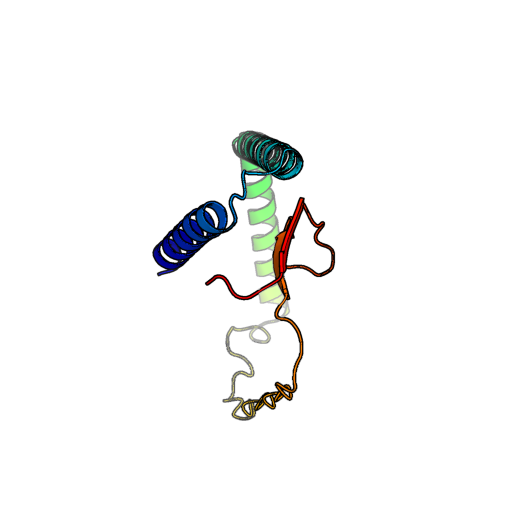 1.00 62.94 93 THR A O 1
ATOM 757 N N . ILE A 1 94 ? -19.308 -1.105 -21.142 1.00 68.38 94 ILE A N 1
ATOM 758 C CA . ILE A 1 94 ? -18.174 -0.274 -21.555 1.00 68.38 94 ILE A CA 1
ATOM 759 C C . ILE A 1 94 ? -17.980 -0.465 -23.069 1.00 68.38 94 ILE A C 1
ATOM 761 O O . ILE A 1 94 ? -17.717 -1.592 -23.496 1.00 68.38 94 ILE A O 1
ATOM 765 N N . PRO A 1 95 ? -18.088 0.587 -23.900 1.00 62.31 95 PRO A N 1
ATOM 766 C CA . PRO A 1 95 ? -17.876 0.456 -25.335 1.00 62.31 95 PRO A CA 1
ATOM 767 C C . PRO A 1 95 ? -16.414 0.098 -25.620 1.00 62.31 95 PRO A C 1
ATOM 769 O O . PRO A 1 95 ? -15.488 0.788 -25.184 1.00 62.31 95 PRO A O 1
ATOM 772 N N . SER A 1 96 ? -16.208 -0.991 -26.363 1.00 61.56 96 SER A N 1
ATOM 773 C CA . SER A 1 96 ? -14.887 -1.386 -26.850 1.00 61.56 96 SER A CA 1
ATOM 774 C C . SER A 1 96 ? -14.399 -0.348 -27.858 1.00 61.56 96 SER A C 1
ATOM 776 O O . SER A 1 96 ? -15.039 -0.112 -28.881 1.00 61.56 96 SER A O 1
ATOM 778 N N . LYS A 1 97 ? -13.276 0.307 -27.559 1.00 64.25 97 LYS A N 1
ATOM 779 C CA . LYS A 1 97 ? -12.637 1.236 -28.489 1.00 64.25 97 LYS A CA 1
ATOM 780 C C . LYS A 1 97 ? -11.804 0.429 -29.479 1.00 64.25 97 LYS A C 1
ATOM 782 O O . LYS A 1 97 ? -10.745 -0.079 -29.115 1.00 64.25 97 LYS A O 1
ATOM 787 N N . GLU A 1 98 ? -12.277 0.320 -30.714 1.00 62.06 98 GLU A N 1
ATOM 788 C CA . GLU A 1 98 ? -11.494 -0.266 -31.800 1.00 62.06 98 GLU A CA 1
ATOM 789 C C . GLU A 1 98 ? -10.400 0.718 -32.236 1.00 62.06 98 GLU A C 1
ATOM 791 O O . GLU A 1 98 ? -10.659 1.891 -32.514 1.00 62.06 98 GLU A O 1
ATOM 796 N N . PHE A 1 99 ? -9.152 0.253 -32.245 1.00 60.41 99 PHE A N 1
ATOM 797 C CA . PHE A 1 99 ? -8.016 0.998 -32.779 1.00 60.41 99 PHE A CA 1
ATOM 798 C C . PHE A 1 99 ? -7.793 0.542 -34.229 1.00 60.41 99 PHE A C 1
ATOM 800 O O . PHE A 1 99 ? -7.595 -0.648 -34.459 1.00 60.41 99 PHE A O 1
ATOM 807 N N . SER A 1 100 ? -7.834 1.466 -35.201 1.00 58.97 100 SER A N 1
ATOM 808 C CA . SER A 1 100 ? -7.452 1.177 -36.595 1.00 58.97 100 SER A CA 1
ATOM 809 C C . SER A 1 100 ? -5.972 0.781 -36.621 1.00 58.97 100 SER A C 1
ATOM 811 O O . SER A 1 100 ? -5.104 1.529 -36.167 1.00 58.97 100 SER A O 1
ATOM 813 N N . VAL A 1 101 ? -5.699 -0.434 -37.099 1.00 59.09 101 VAL A N 1
ATOM 814 C CA . VAL A 1 101 ? -4.355 -1.020 -37.218 1.00 59.09 101 VAL A CA 1
ATOM 815 C C . VAL A 1 101 ? -3.781 -0.670 -38.593 1.00 59.09 101 VAL A C 1
ATOM 817 O O . VAL A 1 101 ? -3.314 -1.533 -39.327 1.00 59.09 101 VAL A O 1
ATOM 820 N N . ASP A 1 102 ? -3.839 0.601 -38.984 1.00 57.97 102 ASP A N 1
ATOM 821 C CA . ASP A 1 102 ? -3.223 1.040 -40.233 1.00 57.97 102 ASP A CA 1
ATOM 822 C C . ASP A 1 102 ? -1.785 1.499 -39.959 1.00 57.97 102 ASP A C 1
ATOM 824 O O . ASP A 1 102 ? -1.515 2.619 -39.534 1.00 57.97 102 ASP A O 1
ATOM 828 N N . SER A 1 103 ? -0.838 0.589 -40.212 1.00 57.69 103 SER A N 1
ATOM 829 C CA . SER A 1 103 ? 0.594 0.872 -40.428 1.00 57.69 103 SER A CA 1
ATOM 830 C C . SER A 1 103 ? 1.356 1.587 -39.298 1.00 57.69 103 SER A C 1
ATOM 832 O O . SER A 1 103 ? 2.320 2.309 -39.553 1.00 57.69 103 SER A O 1
ATOM 834 N N . SER A 1 104 ? 0.982 1.389 -38.035 1.00 61.31 104 SER A N 1
ATOM 835 C CA . SER A 1 104 ? 1.751 1.913 -36.900 1.00 61.31 104 SER A CA 1
ATOM 836 C C . SER A 1 104 ? 2.790 0.897 -36.423 1.00 61.31 104 SER A C 1
ATOM 838 O O . SER A 1 104 ? 2.437 -0.225 -36.065 1.00 61.31 104 SER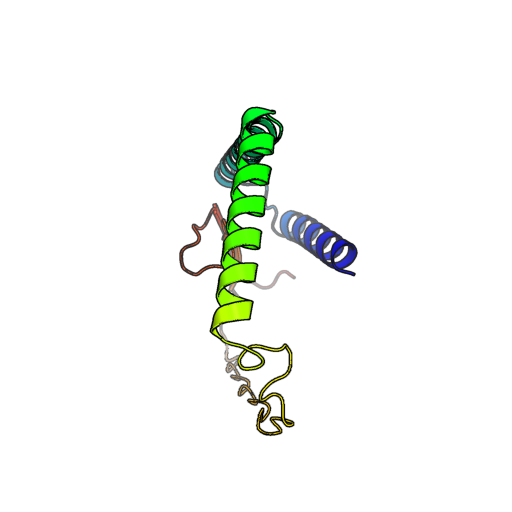 A O 1
ATOM 840 N N . SER A 1 105 ? 4.065 1.294 -36.360 1.00 68.81 105 SER A N 1
ATOM 841 C CA . SER A 1 105 ? 5.102 0.501 -35.688 1.00 68.81 105 SER A CA 1
ATOM 842 C C . SER A 1 105 ? 4.673 0.145 -34.262 1.00 68.81 105 SER A C 1
ATOM 844 O O . SER A 1 105 ? 4.376 1.040 -33.468 1.00 68.81 105 SER A O 1
ATOM 846 N N . LEU A 1 106 ? 4.665 -1.146 -33.924 1.00 72.94 106 LEU A N 1
ATOM 847 C CA . LEU A 1 106 ? 4.318 -1.599 -32.582 1.00 72.94 106 LEU A CA 1
ATOM 848 C C . LEU A 1 106 ? 5.423 -1.196 -31.598 1.00 72.94 106 LEU A C 1
ATOM 850 O O . LEU A 1 106 ? 6.596 -1.543 -31.769 1.00 72.94 106 LEU A O 1
ATOM 854 N N . ILE A 1 107 ? 5.032 -0.460 -30.558 1.00 77.56 107 ILE A N 1
ATOM 855 C CA . ILE A 1 107 ? 5.893 -0.126 -29.427 1.00 77.56 107 ILE A CA 1
ATOM 856 C C . ILE A 1 107 ? 5.268 -0.720 -28.172 1.00 77.56 107 ILE A C 1
ATOM 858 O O . ILE A 1 107 ? 4.167 -0.342 -27.770 1.00 77.56 107 ILE A O 1
ATOM 862 N N . VAL A 1 108 ? 5.984 -1.644 -27.537 1.00 79.56 108 VAL A N 1
ATOM 863 C CA . VAL A 1 108 ? 5.549 -2.275 -26.292 1.00 79.56 108 VAL A CA 1
ATOM 864 C C . VAL A 1 108 ? 6.252 -1.598 -25.127 1.00 79.56 108 VAL A C 1
ATOM 866 O O . VAL A 1 108 ? 7.478 -1.646 -25.016 1.00 79.56 108 VAL A O 1
ATOM 869 N N . PHE A 1 109 ? 5.468 -0.993 -24.235 1.00 82.50 109 PHE A N 1
ATOM 870 C CA . PHE A 1 109 ? 5.967 -0.415 -22.992 1.00 82.50 109 PHE A CA 1
ATOM 871 C C . PHE A 1 109 ? 5.724 -1.353 -21.813 1.00 82.50 109 PHE A C 1
ATOM 873 O O . PHE A 1 109 ? 4.619 -1.854 -21.611 1.00 82.50 109 PHE A O 1
ATOM 880 N N . TYR A 1 110 ? 6.744 -1.519 -20.979 1.00 82.94 110 TYR A N 1
ATOM 881 C CA . TYR A 1 110 ? 6.609 -2.086 -19.645 1.00 82.94 110 TYR A CA 1
ATOM 882 C C . TYR A 1 110 ? 6.933 -1.007 -18.616 1.00 82.94 110 TYR A C 1
ATOM 884 O O . TYR A 1 110 ? 8.050 -0.487 -18.579 1.00 82.94 110 TYR A O 1
ATOM 892 N N . VAL A 1 111 ? 5.957 -0.675 -17.773 1.00 86.25 111 VAL A N 1
ATOM 893 C CA . VAL A 1 111 ? 6.101 0.324 -16.710 1.00 86.25 111 VAL A CA 1
ATOM 894 C C . VAL A 1 111 ? 5.941 -0.363 -15.364 1.00 86.25 111 VAL A C 1
ATOM 896 O O . VAL A 1 111 ? 4.966 -1.071 -15.116 1.00 86.25 111 VAL A O 1
ATOM 899 N N . GLU A 1 112 ? 6.896 -0.129 -14.473 1.00 85.19 112 GLU A N 1
ATOM 900 C CA . GLU A 1 112 ? 6.818 -0.551 -13.085 1.00 85.19 112 GLU A CA 1
ATOM 901 C C . GLU A 1 112 ? 6.678 0.664 -12.173 1.00 85.19 112 GLU A C 1
ATOM 903 O O . GLU A 1 112 ? 7.476 1.598 -12.239 1.00 85.19 112 GLU A O 1
ATOM 908 N N . THR A 1 113 ? 5.673 0.633 -11.303 1.00 90.75 113 THR A N 1
ATOM 909 C CA . THR A 1 113 ? 5.297 1.736 -10.415 1.00 90.75 113 THR A CA 1
ATOM 910 C C . THR A 1 113 ? 5.360 1.323 -8.945 1.00 90.75 113 THR A C 1
ATOM 912 O O . THR A 1 113 ? 5.439 0.140 -8.606 1.00 90.75 113 THR A O 1
ATOM 915 N N . THR A 1 114 ? 5.305 2.303 -8.044 1.00 88.44 114 THR A N 1
ATOM 916 C CA . THR A 1 114 ? 5.194 2.066 -6.595 1.00 88.44 114 THR A CA 1
ATOM 917 C C . THR A 1 114 ? 3.813 1.554 -6.164 1.00 88.44 114 THR A C 1
ATOM 919 O O . THR A 1 114 ? 3.687 0.993 -5.075 1.00 88.44 114 THR A O 1
ATOM 922 N N . GLY A 1 115 ? 2.787 1.705 -7.008 1.00 86.88 115 GLY A N 1
ATOM 923 C CA . GLY A 1 115 ? 1.399 1.322 -6.739 1.00 86.88 115 GLY A CA 1
ATOM 924 C C . GLY A 1 115 ? 0.484 1.485 -7.961 1.00 86.88 115 GLY A C 1
ATOM 925 O O . GLY A 1 115 ? 0.948 1.796 -9.057 1.00 86.88 115 GLY A O 1
ATOM 926 N N . LEU A 1 116 ? -0.823 1.260 -7.776 1.00 86.50 116 LEU A N 1
ATOM 927 C CA . LEU A 1 116 ? -1.842 1.357 -8.839 1.00 86.50 116 LEU A CA 1
ATOM 928 C C . LEU A 1 116 ? -2.545 2.726 -8.901 1.00 86.50 116 LEU A C 1
ATOM 930 O O . LEU A 1 116 ? -3.314 2.986 -9.821 1.00 86.50 116 LEU A O 1
ATOM 934 N N . ALA A 1 117 ? -2.318 3.600 -7.918 1.00 88.69 117 ALA A N 1
ATOM 935 C CA . ALA A 1 117 ? -2.936 4.923 -7.882 1.00 88.69 117 ALA A CA 1
ATOM 936 C C . ALA A 1 117 ? -2.292 5.866 -8.911 1.00 88.69 117 ALA A C 1
ATOM 938 O O . ALA A 1 117 ? -1.098 5.754 -9.185 1.00 88.69 117 ALA A O 1
ATOM 939 N N . ARG A 1 118 ? -3.040 6.865 -9.400 1.00 89.56 118 ARG A N 1
ATOM 940 C CA . ARG A 1 118 ? -2.516 7.911 -10.310 1.00 89.56 118 ARG A CA 1
ATOM 941 C C . ARG A 1 118 ? -1.401 8.762 -9.689 1.00 89.56 118 ARG A C 1
ATOM 943 O O . ARG A 1 118 ? -0.648 9.395 -10.411 1.00 89.56 118 ARG A O 1
ATOM 950 N N . THR A 1 119 ? -1.302 8.762 -8.362 1.00 92.81 119 THR A N 1
ATOM 951 C CA . THR A 1 119 ? -0.249 9.424 -7.579 1.00 92.81 119 THR A CA 1
ATOM 952 C C . THR A 1 119 ? 0.983 8.541 -7.353 1.00 92.81 119 THR A C 1
ATOM 954 O O . THR A 1 119 ? 1.879 8.931 -6.612 1.00 92.81 119 THR A O 1
ATOM 957 N N . SER A 1 120 ? 1.024 7.336 -7.931 1.00 91.19 120 SER A N 1
ATOM 958 C CA . SER A 1 120 ? 2.152 6.417 -7.770 1.00 91.19 120 SER A CA 1
ATOM 959 C C . SER A 1 120 ? 3.325 6.835 -8.652 1.00 91.19 120 SER A C 1
ATOM 961 O O . SER A 1 120 ? 3.152 7.124 -9.834 1.00 91.19 120 SER A O 1
ATOM 963 N N . ASP A 1 121 ? 4.529 6.782 -8.094 1.00 91.31 121 ASP A N 1
ATOM 964 C CA . ASP A 1 121 ? 5.762 7.059 -8.826 1.00 91.31 121 ASP A CA 1
ATOM 965 C C . ASP A 1 121 ? 6.142 5.917 -9.773 1.00 91.31 121 ASP A C 1
ATOM 967 O O . ASP A 1 121 ? 5.940 4.733 -9.474 1.00 91.31 121 ASP A O 1
ATOM 971 N N . ILE A 1 122 ? 6.779 6.270 -10.890 1.00 90.50 122 ILE A N 1
ATOM 972 C CA . ILE A 1 122 ? 7.366 5.311 -11.824 1.00 90.50 122 ILE A CA 1
ATOM 973 C C . ILE A 1 122 ? 8.769 4.925 -11.339 1.00 90.50 122 ILE A C 1
ATOM 975 O O . ILE A 1 122 ? 9.640 5.771 -11.156 1.00 90.50 122 ILE A O 1
ATOM 979 N N . LEU A 1 123 ? 8.996 3.628 -11.141 1.00 86.75 123 LEU A N 1
ATOM 980 C CA . LEU A 1 123 ? 10.275 3.063 -10.706 1.00 86.75 123 LEU A CA 1
ATOM 981 C C . LEU A 1 123 ? 11.167 2.656 -11.879 1.00 86.75 123 LEU A C 1
ATOM 983 O O . LEU A 1 123 ? 12.392 2.748 -11.777 1.00 86.75 123 LEU A O 1
ATOM 987 N N . GLN A 1 124 ? 10.567 2.152 -12.958 1.00 85.94 124 GLN A N 1
ATOM 988 C CA . GLN A 1 124 ? 11.272 1.687 -14.149 1.00 85.94 124 GLN A CA 1
ATOM 989 C C . GLN A 1 124 ? 10.341 1.738 -15.362 1.00 85.94 124 GLN A C 1
ATOM 991 O O . GLN A 1 124 ? 9.158 1.425 -15.255 1.00 85.94 124 GLN A O 1
ATOM 996 N N . ILE A 1 125 ? 10.896 2.107 -16.515 1.00 86.94 125 ILE A N 1
ATOM 997 C CA . ILE A 1 125 ? 10.230 2.046 -17.817 1.00 86.94 125 ILE A CA 1
ATOM 998 C C . ILE A 1 125 ? 11.143 1.260 -18.748 1.00 86.94 125 ILE A C 1
ATOM 1000 O O . ILE A 1 125 ? 12.357 1.468 -18.742 1.00 86.94 125 ILE A O 1
ATOM 1004 N N . ALA A 1 126 ? 10.563 0.376 -19.546 1.00 82.06 126 ALA A N 1
ATOM 1005 C CA . ALA A 1 126 ? 11.199 -0.166 -20.731 1.00 82.06 126 ALA A CA 1
ATOM 1006 C C . ALA A 1 126 ? 10.280 -0.089 -21.929 1.00 82.06 126 ALA A C 1
ATOM 1008 O O . ALA A 1 126 ? 9.058 -0.030 -21.805 1.00 82.06 126 ALA A O 1
ATOM 1009 N N . CYS A 1 127 ? 10.924 -0.084 -23.081 1.00 83.31 127 CYS A N 1
ATOM 1010 C CA . CYS A 1 127 ? 10.312 0.059 -24.375 1.00 83.31 127 CYS A CA 1
ATOM 1011 C C . CYS A 1 127 ? 11.008 -0.919 -25.318 1.00 83.31 127 CYS A C 1
ATOM 1013 O O . CYS A 1 127 ? 12.238 -1.005 -25.320 1.00 83.31 127 CYS A O 1
ATOM 1015 N N . VAL A 1 128 ? 10.219 -1.654 -26.091 1.00 79.06 128 VAL A N 1
ATOM 1016 C CA . VAL A 1 128 ? 10.694 -2.458 -27.214 1.00 79.06 128 VAL A CA 1
ATOM 1017 C C . VAL A 1 128 ? 9.985 -1.954 -28.462 1.00 79.06 128 VAL A C 1
ATOM 1019 O O . VAL A 1 128 ? 8.767 -1.772 -28.454 1.00 79.06 128 VAL A O 1
ATOM 1022 N N . TRP A 1 129 ? 10.761 -1.714 -29.515 1.00 77.62 129 TRP A N 1
ATOM 1023 C CA . TRP A 1 129 ? 10.272 -1.296 -30.825 1.00 77.62 129 TRP A CA 1
ATOM 1024 C C . TRP A 1 129 ? 10.585 -2.382 -31.857 1.00 77.62 129 TRP A C 1
ATOM 1026 O O . TRP A 1 129 ? 11.725 -2.845 -31.931 1.00 77.62 129 TRP A O 1
ATOM 1036 N N . GLY A 1 130 ? 9.578 -2.761 -32.647 1.00 67.69 130 GLY A N 1
ATOM 1037 C CA . GLY A 1 130 ? 9.701 -3.714 -33.754 1.00 67.69 130 GLY A CA 1
ATOM 1038 C C . GLY A 1 130 ? 9.157 -5.121 -33.470 1.00 67.69 130 GLY A C 1
ATOM 1039 O O . GLY A 1 130 ? 8.960 -5.521 -32.322 1.00 67.69 130 GLY A O 1
ATOM 1040 N N . ASP A 1 131 ? 8.933 -5.876 -34.549 1.00 57.41 131 ASP A N 1
ATOM 1041 C CA . ASP A 1 131 ? 8.386 -7.237 -34.530 1.00 57.41 131 ASP A CA 1
ATOM 1042 C C . ASP A 1 131 ? 9.444 -8.263 -34.113 1.00 57.41 131 ASP A C 1
ATOM 1044 O O . ASP A 1 131 ? 10.103 -8.884 -34.949 1.00 57.41 131 ASP A O 1
ATOM 1048 N N . ARG A 1 132 ? 9.617 -8.462 -32.806 1.00 47.91 132 ARG A N 1
ATOM 1049 C CA . ARG A 1 132 ? 10.158 -9.718 -32.266 1.00 47.91 132 ARG A CA 1
ATOM 1050 C C . ARG A 1 132 ? 9.386 -10.108 -31.009 1.00 47.91 132 ARG A C 1
ATOM 1052 O O . ARG A 1 132 ? 9.783 -9.756 -29.899 1.00 47.91 132 ARG A O 1
ATOM 1059 N N . VAL A 1 133 ? 8.268 -10.806 -31.228 1.00 46.41 133 VAL A N 1
ATOM 1060 C CA . VAL A 1 133 ? 7.619 -11.681 -30.235 1.00 46.41 133 VAL A CA 1
ATOM 1061 C C . VAL A 1 133 ? 8.371 -13.004 -30.181 1.00 46.41 133 VAL A C 1
ATOM 1063 O O . VAL A 1 133 ? 8.741 -13.502 -31.268 1.00 46.41 133 VAL A O 1
#

Foldseek 3Di:
DVVVVVVVVVVVVVVVCVVLVNDQDPQNVVLVVVVVVVVVVVVVVCPDPVNVVVVVVVVVVVVVVVVVVCVVCDPVDPPPDPPPPPPPPDPDDDDDDDDPPPDDWDKDKDWDWPDDDPPTHTRDIDIDTHDDD

pLDDT: mean 74.97, std 16.33, range [34.25, 96.88]

Organism: Magallana gigas (NCBI:txid29159)

Sequence (133 aa):
MEIEQKVSTERGKKELNKRCQMFPGRFKVKYTTKLANSLKRKRLLQAQRSAKRRRLELKSERLSKDATHSVLEGETYSTNIGFDECTDIGDITIPSKEFSVDSSSLIVFYVETTGLARTSDILQIACVWGDRV